Protein AF-A0A9L0JSK9-F1 (afdb_monomer_lite)

Radius of gyration: 52.54 Å; chains: 1; bounding box: 106×47×153 Å

Structure (mmCIF, N/CA/C/O backbone):
data_AF-A0A9L0JSK9-F1
#
_entry.id   AF-A0A9L0JSK9-F1
#
loop_
_atom_site.group_PDB
_atom_site.id
_atom_site.type_symbol
_atom_site.label_atom_id
_atom_site.label_alt_id
_atom_site.label_comp_id
_atom_site.label_asym_id
_atom_site.label_entity_id
_atom_site.label_seq_id
_atom_site.pdbx_PDB_ins_code
_atom_site.Cartn_x
_atom_site.Cartn_y
_atom_site.Cartn_z
_atom_site.occupancy
_atom_site.B_iso_or_equiv
_atom_site.auth_seq_id
_atom_site.auth_comp_id
_atom_site.auth_asym_id
_atom_site.auth_atom_id
_atom_site.pdbx_PDB_model_num
ATOM 1 N N . MET A 1 1 ? 64.867 1.766 -84.164 1.00 48.75 1 MET A N 1
ATOM 2 C CA . MET A 1 1 ? 64.932 2.453 -82.860 1.00 48.75 1 MET A CA 1
ATOM 3 C C . MET A 1 1 ? 63.509 2.713 -82.407 1.00 48.75 1 MET A C 1
ATOM 5 O O . MET A 1 1 ? 62.833 3.471 -83.079 1.00 48.75 1 MET A O 1
ATOM 9 N N . MET A 1 2 ? 63.047 2.030 -81.360 1.00 39.22 2 MET A N 1
ATOM 10 C CA . MET A 1 2 ? 62.072 2.523 -80.376 1.00 39.22 2 MET A CA 1
ATOM 11 C C . MET A 1 2 ? 61.846 1.400 -79.360 1.00 39.22 2 MET A C 1
ATOM 13 O O . MET A 1 2 ? 61.357 0.329 -79.703 1.00 39.22 2 MET A O 1
ATOM 17 N N . LEU A 1 3 ? 62.320 1.625 -78.137 1.00 44.59 3 LEU A N 1
ATOM 18 C CA . LEU A 1 3 ? 62.120 0.737 -76.995 1.00 44.59 3 LEU A CA 1
ATOM 19 C C . LEU A 1 3 ? 60.688 0.924 -76.470 1.00 44.59 3 LEU A C 1
ATOM 21 O O . LEU A 1 3 ? 60.234 2.070 -76.409 1.00 44.59 3 LEU A O 1
ATOM 25 N N . PRO A 1 4 ? 59.980 -0.140 -76.059 1.00 49.84 4 PRO A N 1
ATOM 26 C CA . PRO A 1 4 ? 58.719 0.021 -75.357 1.00 49.84 4 PRO A CA 1
ATOM 27 C C . PRO A 1 4 ? 59.013 0.526 -73.940 1.00 49.84 4 PRO A C 1
ATOM 29 O O . PRO A 1 4 ? 59.725 -0.114 -73.165 1.00 49.84 4 PRO A O 1
ATOM 32 N N . SER A 1 5 ? 58.501 1.715 -73.629 1.00 48.91 5 SER A N 1
ATOM 33 C CA . SER A 1 5 ? 58.634 2.349 -72.320 1.00 48.91 5 SER A CA 1
ATOM 34 C C . SER A 1 5 ? 57.750 1.605 -71.317 1.00 48.91 5 SER A C 1
ATOM 36 O O . SER A 1 5 ? 56.526 1.673 -71.390 1.00 48.91 5 SER A O 1
ATOM 38 N N . GLY A 1 6 ? 58.371 0.847 -70.415 1.00 62.00 6 GLY A N 1
ATOM 39 C CA . GLY A 1 6 ? 57.686 0.184 -69.312 1.00 62.00 6 GLY A CA 1
ATOM 40 C C . GLY A 1 6 ? 57.346 1.182 -68.207 1.00 62.00 6 GLY A C 1
ATOM 41 O O . GLY A 1 6 ? 58.244 1.717 -67.564 1.00 62.00 6 GLY A O 1
ATOM 42 N N . SER A 1 7 ? 56.054 1.407 -67.969 1.00 57.25 7 SER A N 1
ATOM 43 C CA . SER A 1 7 ? 55.546 2.075 -66.763 1.00 57.25 7 SER A CA 1
ATOM 44 C C . SER A 1 7 ? 54.090 1.672 -66.471 1.00 57.25 7 SER A C 1
ATOM 46 O O . SER A 1 7 ? 53.205 2.516 -66.420 1.00 57.25 7 SER A O 1
ATOM 48 N N . GLU A 1 8 ? 53.827 0.381 -66.257 1.00 59.88 8 GLU A N 1
ATOM 49 C CA . GLU A 1 8 ? 52.504 -0.127 -65.834 1.00 59.88 8 GLU A CA 1
ATOM 50 C C . GLU A 1 8 ? 52.356 -0.712 -64.399 1.00 59.88 8 GLU A C 1
ATOM 52 O O . GLU A 1 8 ? 51.251 -1.133 -64.057 1.00 59.88 8 GLU A O 1
ATOM 57 N N . PRO A 1 9 ? 53.347 -0.731 -63.476 1.00 58.50 9 PRO A N 1
ATOM 58 C CA . PRO A 1 9 ? 53.087 -1.256 -62.124 1.00 58.50 9 PRO A CA 1
ATOM 59 C C . PRO A 1 9 ? 52.166 -0.366 -61.272 1.00 58.50 9 PRO A C 1
ATOM 61 O O . PRO A 1 9 ? 51.366 -0.865 -60.482 1.00 58.50 9 PRO A O 1
ATOM 64 N N . SER A 1 10 ? 52.279 0.959 -61.409 1.00 62.31 10 SER A N 1
ATOM 65 C CA . SER A 1 10 ? 51.631 1.907 -60.492 1.00 62.31 10 SER A CA 1
ATOM 66 C C . SER A 1 10 ? 50.125 2.023 -60.736 1.00 62.31 10 SER A C 1
ATOM 68 O O . SER A 1 10 ? 49.351 2.051 -59.783 1.00 62.31 10 SER A O 1
ATOM 70 N N . GLU A 1 11 ? 49.691 2.016 -61.998 1.00 67.94 11 GLU A N 1
ATOM 71 C CA . GLU A 1 11 ? 48.267 2.097 -62.345 1.00 67.94 11 GLU A CA 1
ATOM 72 C C . GLU A 1 11 ? 47.498 0.850 -61.904 1.00 67.94 11 GLU A C 1
ATOM 74 O O . GLU A 1 11 ? 46.383 0.950 -61.391 1.00 67.94 11 GLU A O 1
ATOM 79 N N . HIS A 1 12 ? 48.111 -0.329 -62.030 1.00 67.06 12 HIS A N 1
ATOM 80 C CA . HIS A 1 12 ? 47.491 -1.586 -61.621 1.00 67.06 12 HIS A CA 1
ATOM 81 C C . HIS A 1 12 ? 47.304 -1.663 -60.097 1.00 67.06 12 HIS A C 1
ATOM 83 O O . HIS A 1 12 ? 46.278 -2.158 -59.613 1.00 67.06 12 HIS A O 1
ATOM 89 N N . ILE A 1 13 ? 48.256 -1.118 -59.332 1.00 73.56 13 ILE A N 1
ATOM 90 C CA . ILE A 1 13 ? 48.168 -0.997 -57.871 1.00 73.56 13 ILE A CA 1
ATOM 91 C C . ILE A 1 13 ? 47.075 0.006 -57.483 1.00 73.56 13 ILE A C 1
ATOM 93 O O . ILE A 1 13 ? 46.212 -0.328 -56.672 1.00 73.56 13 ILE A O 1
ATOM 97 N N . THR A 1 14 ? 47.044 1.195 -58.091 1.00 76.31 14 THR A N 1
ATOM 98 C CA . THR A 1 14 ? 46.020 2.217 -57.808 1.00 76.31 14 THR A CA 1
ATOM 99 C C . THR A 1 14 ? 44.615 1.729 -58.164 1.00 76.31 14 THR A C 1
ATOM 101 O O . THR A 1 14 ? 43.673 1.922 -57.393 1.00 76.31 14 THR A O 1
ATOM 104 N N . ARG A 1 15 ? 44.465 1.019 -59.287 1.00 79.19 15 ARG A N 1
ATOM 105 C CA . ARG A 1 15 ? 43.198 0.403 -59.701 1.00 79.19 15 ARG A CA 1
ATOM 106 C C . ARG A 1 15 ? 42.743 -0.667 -58.713 1.00 79.19 15 ARG A C 1
ATOM 108 O O . ARG A 1 15 ? 41.580 -0.678 -58.318 1.00 79.19 15 ARG A O 1
ATOM 115 N N . SER A 1 16 ? 43.658 -1.523 -58.264 1.00 80.69 16 SER A N 1
ATOM 116 C CA . SER A 1 16 ? 43.359 -2.560 -57.268 1.00 80.69 16 SER A CA 1
ATOM 117 C C . SER A 1 16 ? 42.967 -1.956 -55.913 1.00 80.69 16 SER A C 1
ATOM 119 O O . SER A 1 16 ? 42.004 -2.404 -55.292 1.00 80.69 16 SER A O 1
ATOM 121 N N . GLN A 1 17 ? 43.650 -0.893 -55.474 1.00 83.50 17 GLN A N 1
ATOM 122 C CA . GLN A 1 17 ? 43.298 -0.158 -54.255 1.00 83.50 17 GLN A CA 1
ATOM 123 C C . GLN A 1 17 ? 41.925 0.521 -54.362 1.00 83.50 17 GLN A C 1
ATOM 125 O O . GLN A 1 17 ? 41.127 0.432 -53.431 1.00 83.50 17 GLN A O 1
ATOM 130 N N . SER A 1 18 ? 41.612 1.141 -55.503 1.00 86.25 18 SER A N 1
ATOM 131 C CA . SER A 1 18 ? 40.309 1.770 -55.757 1.00 86.25 18 SER A CA 1
ATOM 132 C C . SER A 1 18 ? 39.159 0.762 -55.666 1.00 86.25 18 SER A C 1
ATOM 134 O O . SER A 1 18 ? 38.182 1.011 -54.958 1.00 86.25 18 SER A O 1
ATOM 136 N N . VAL A 1 19 ? 39.311 -0.414 -56.284 1.00 85.88 19 VAL A N 1
ATOM 137 C CA . VAL A 1 19 ? 38.314 -1.497 -56.225 1.00 85.88 19 VAL A CA 1
ATOM 138 C C . VAL A 1 19 ? 38.095 -1.979 -54.787 1.00 85.88 19 VAL A C 1
ATOM 140 O O . VAL A 1 19 ? 36.954 -2.184 -54.366 1.00 85.88 19 VAL A O 1
ATOM 143 N N . LEU A 1 20 ? 39.166 -2.115 -53.997 1.00 86.06 20 LEU A N 1
ATOM 144 C CA . LEU A 1 20 ? 39.063 -2.506 -52.587 1.00 86.06 20 LEU A CA 1
ATOM 145 C C . LEU A 1 20 ? 38.331 -1.457 -51.740 1.00 86.06 20 LEU A C 1
ATOM 147 O O . LEU A 1 20 ? 37.479 -1.820 -50.926 1.00 86.06 20 LEU A O 1
ATOM 151 N N . VAL A 1 21 ? 38.614 -0.169 -51.948 1.00 88.69 21 VAL A N 1
ATOM 152 C CA . VAL A 1 21 ? 37.917 0.934 -51.265 1.00 88.69 21 VAL A CA 1
ATOM 153 C C . VAL A 1 21 ? 36.430 0.940 -51.626 1.00 88.69 21 VAL A C 1
ATOM 155 O O . VAL A 1 21 ? 35.585 1.009 -50.731 1.00 88.69 21 VAL A O 1
ATOM 158 N N . GLN A 1 22 ? 36.098 0.764 -52.907 1.00 89.19 22 GLN A N 1
ATOM 159 C CA . GLN A 1 22 ? 34.712 0.686 -53.378 1.00 89.19 22 GLN A CA 1
ATOM 160 C C . GLN A 1 22 ? 33.956 -0.497 -52.757 1.00 89.19 22 GLN A C 1
ATOM 162 O O . GLN A 1 22 ? 32.801 -0.355 -52.362 1.00 89.19 22 GLN A O 1
ATOM 167 N N . ALA A 1 23 ? 34.617 -1.647 -52.591 1.00 89.88 23 ALA A N 1
ATOM 168 C CA . ALA A 1 23 ? 34.036 -2.815 -51.933 1.00 89.88 23 ALA A CA 1
ATOM 169 C C . ALA A 1 23 ? 33.899 -2.654 -50.404 1.00 89.88 23 ALA A C 1
ATOM 171 O O . ALA A 1 23 ? 33.053 -3.292 -49.772 1.00 89.88 23 ALA A O 1
ATOM 172 N N . LEU A 1 24 ? 34.748 -1.850 -49.759 1.00 94.06 24 LEU A N 1
ATOM 173 C CA . LEU A 1 24 ? 34.710 -1.616 -48.309 1.00 94.06 24 LEU A CA 1
ATOM 174 C C . LEU A 1 24 ? 33.681 -0.560 -47.90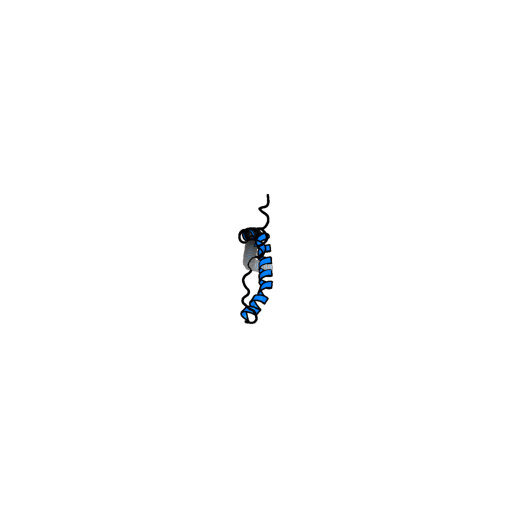3 1.00 94.06 24 LEU A C 1
ATOM 176 O O . LEU A 1 24 ? 33.032 -0.737 -46.871 1.00 94.06 24 LEU A O 1
ATOM 180 N N . GLN A 1 25 ? 33.486 0.477 -48.717 1.00 94.75 25 GLN A N 1
ATOM 181 C CA . GLN A 1 25 ? 32.563 1.577 -48.439 1.00 94.75 25 GLN A CA 1
ATOM 182 C C . GLN A 1 25 ? 31.156 1.119 -47.994 1.00 94.75 25 GLN A C 1
ATOM 184 O O . GLN A 1 25 ? 30.746 1.516 -46.903 1.00 94.75 25 GLN A O 1
ATOM 189 N N . PRO A 1 26 ? 30.426 0.240 -48.717 1.00 94.75 26 PRO A N 1
ATOM 190 C CA . PRO A 1 26 ? 29.077 -0.160 -48.304 1.00 94.75 26 PRO A CA 1
ATOM 191 C C . PRO A 1 26 ? 29.057 -0.924 -46.972 1.00 94.75 26 PRO A C 1
ATOM 193 O O . PRO A 1 26 ? 28.122 -0.768 -46.189 1.00 94.75 26 PRO A O 1
ATOM 196 N N . ARG A 1 27 ? 30.106 -1.703 -46.665 1.00 95.50 27 ARG A N 1
ATOM 197 C CA . ARG A 1 27 ? 30.227 -2.426 -45.384 1.00 95.50 27 ARG A CA 1
ATOM 198 C C . ARG A 1 27 ? 30.432 -1.467 -44.217 1.00 95.50 27 ARG A C 1
ATOM 200 O O . ARG A 1 27 ? 29.862 -1.672 -43.147 1.00 95.50 27 ARG A O 1
ATOM 207 N N . VAL A 1 28 ? 31.234 -0.423 -44.420 1.00 96.12 28 VAL A N 1
ATOM 208 C CA . VAL A 1 28 ? 31.447 0.627 -43.416 1.00 96.12 28 VAL A CA 1
ATOM 209 C C . VAL A 1 28 ? 30.166 1.440 -43.220 1.00 96.12 28 VAL A C 1
ATOM 211 O O . VAL A 1 28 ? 29.740 1.617 -42.081 1.00 96.12 28 VAL A O 1
ATOM 214 N N . SER A 1 29 ? 29.492 1.847 -44.302 1.00 96.62 29 SER A N 1
ATOM 215 C CA . SER A 1 29 ? 28.219 2.577 -44.233 1.00 96.62 29 SER A CA 1
ATOM 216 C C . SER A 1 29 ? 27.121 1.782 -43.518 1.00 96.62 29 SER A C 1
ATOM 218 O O . SER A 1 29 ? 26.423 2.332 -42.669 1.00 96.62 29 SER A O 1
ATOM 220 N N . GLN A 1 30 ? 26.996 0.479 -43.796 1.00 97.00 30 GLN A N 1
ATOM 221 C CA . GLN A 1 30 ? 26.019 -0.385 -43.127 1.00 97.00 30 GLN A CA 1
ATOM 222 C C . GLN A 1 30 ? 26.281 -0.487 -41.618 1.00 97.00 30 GLN A C 1
ATOM 224 O O . GLN A 1 30 ? 25.350 -0.381 -40.820 1.00 97.00 30 GLN A O 1
ATOM 229 N N . ARG A 1 31 ? 27.546 -0.672 -41.215 1.00 97.69 31 ARG A N 1
ATOM 230 C CA . ARG A 1 31 ? 27.929 -0.723 -39.795 1.00 97.69 31 ARG A CA 1
ATOM 231 C C . ARG A 1 31 ? 27.645 0.599 -39.090 1.00 97.69 31 ARG A C 1
ATOM 233 O O . ARG A 1 31 ? 27.098 0.577 -37.995 1.00 97.69 31 ARG A O 1
ATOM 240 N N . LEU A 1 32 ? 27.963 1.727 -39.726 1.00 97.88 32 LEU A N 1
ATOM 241 C CA . LEU A 1 32 ? 27.693 3.053 -39.173 1.00 97.88 32 LEU A CA 1
ATOM 242 C C . LEU A 1 32 ? 26.191 3.276 -38.946 1.00 97.88 32 LEU A C 1
ATOM 244 O O . LEU A 1 32 ? 25.789 3.713 -37.872 1.00 97.88 32 LEU A O 1
ATOM 248 N N . MET A 1 33 ? 25.357 2.907 -39.922 1.00 97.81 33 MET A N 1
ATOM 249 C CA . MET A 1 33 ? 23.900 3.006 -39.803 1.00 97.81 33 MET A CA 1
ATOM 250 C C . MET A 1 33 ? 23.358 2.153 -38.646 1.00 97.81 33 MET A C 1
ATOM 252 O O . MET A 1 33 ? 22.532 2.624 -37.865 1.00 97.81 33 MET A O 1
ATOM 256 N N . LEU A 1 34 ? 23.832 0.910 -38.514 1.00 97.94 34 LEU A N 1
ATOM 257 C CA . LEU A 1 34 ? 23.427 0.016 -37.427 1.00 97.94 34 LEU A CA 1
ATOM 258 C C . LEU A 1 34 ? 23.848 0.555 -36.056 1.00 97.94 34 LEU A C 1
ATOM 260 O O . LEU A 1 34 ? 23.039 0.534 -35.132 1.00 97.94 34 LEU A O 1
ATOM 264 N N . LEU A 1 35 ? 25.074 1.072 -35.932 1.00 97.56 35 LEU A N 1
ATOM 265 C CA . LEU A 1 35 ? 25.565 1.677 -34.691 1.00 97.56 35 LEU A CA 1
ATOM 266 C C . LEU A 1 35 ? 24.711 2.879 -34.283 1.00 97.56 35 LEU A C 1
ATOM 268 O O . LEU A 1 35 ? 24.249 2.927 -33.145 1.00 97.56 35 LEU A O 1
ATOM 272 N N . GLN A 1 36 ? 24.401 3.777 -35.223 1.00 97.50 36 GLN A N 1
ATOM 273 C CA . GLN A 1 36 ? 23.517 4.913 -34.956 1.00 97.50 36 GLN A CA 1
ATOM 274 C C . GLN A 1 36 ? 22.120 4.454 -34.515 1.00 97.50 36 GLN A C 1
ATOM 276 O O . GLN A 1 36 ? 21.534 5.015 -33.592 1.00 97.50 36 GLN A O 1
ATOM 281 N N . GLN A 1 37 ? 21.572 3.416 -35.155 1.00 97.44 37 GLN A N 1
ATOM 282 C CA . GLN A 1 37 ? 20.266 2.878 -34.781 1.00 97.44 37 GLN A CA 1
ATOM 283 C C . GLN A 1 37 ? 20.283 2.268 -33.373 1.00 97.44 37 GLN A C 1
ATOM 285 O O . GLN A 1 37 ? 19.317 2.431 -32.627 1.00 97.44 37 GLN A O 1
ATOM 290 N N . MET A 1 38 ? 21.353 1.558 -33.008 1.00 96.94 38 MET A N 1
ATOM 291 C CA . MET A 1 38 ? 21.519 0.996 -31.666 1.00 96.94 38 MET A CA 1
ATOM 292 C C . MET A 1 38 ? 21.645 2.095 -30.610 1.00 96.94 38 MET A C 1
ATOM 294 O O . MET A 1 38 ? 20.992 2.003 -29.573 1.00 96.94 38 MET A O 1
ATOM 298 N N . GLU A 1 39 ? 22.415 3.145 -30.890 1.00 96.50 39 GLU A N 1
ATOM 299 C CA . GLU A 1 39 ? 22.585 4.284 -29.987 1.00 96.50 39 GLU A CA 1
ATOM 300 C C . GLU A 1 39 ? 21.269 5.037 -29.763 1.00 96.50 39 GLU A C 1
ATOM 302 O O . GLU A 1 39 ? 20.881 5.277 -28.619 1.00 96.50 39 GLU A O 1
ATOM 307 N N . ASN A 1 40 ? 20.516 5.301 -30.834 1.00 95.56 40 ASN A N 1
ATOM 308 C CA . ASN A 1 40 ? 19.205 5.944 -30.736 1.00 95.56 40 ASN A CA 1
ATOM 309 C C . ASN A 1 40 ? 18.223 5.099 -29.908 1.00 95.56 40 ASN A C 1
ATOM 311 O O . ASN A 1 40 ? 17.619 5.603 -28.964 1.00 95.56 40 ASN A O 1
ATOM 315 N N . LYS A 1 41 ? 18.118 3.792 -30.201 1.00 96.19 41 LYS A N 1
ATOM 316 C CA . LYS A 1 41 ? 17.247 2.870 -29.450 1.00 96.19 41 LYS A CA 1
ATOM 317 C C . LYS A 1 41 ? 17.605 2.818 -27.968 1.00 96.19 41 LYS A C 1
ATOM 319 O O . LYS A 1 41 ? 16.711 2.801 -27.126 1.00 96.19 41 LYS A O 1
ATOM 324 N N . PHE A 1 42 ? 18.896 2.779 -27.647 1.00 94.12 42 PHE A N 1
ATOM 325 C CA . PHE A 1 42 ? 19.356 2.769 -26.263 1.00 94.12 42 PHE A CA 1
ATOM 326 C C . PHE A 1 42 ? 19.014 4.082 -25.547 1.00 94.12 42 PHE A C 1
ATOM 328 O O . PHE A 1 42 ? 18.519 4.059 -24.420 1.00 94.12 42 PHE A O 1
ATOM 335 N N . GLY A 1 43 ? 19.209 5.223 -26.216 1.00 92.31 43 GLY A N 1
ATOM 336 C CA . GLY A 1 43 ? 18.829 6.535 -25.698 1.00 92.31 43 GLY A CA 1
ATOM 337 C C . GLY A 1 43 ? 17.333 6.644 -25.396 1.00 92.31 43 GLY A C 1
ATOM 338 O O . GLY A 1 43 ? 16.961 7.117 -24.320 1.00 92.31 43 GLY A O 1
ATOM 339 N N . ASP A 1 44 ? 16.479 6.163 -26.300 1.00 93.62 44 ASP A N 1
ATOM 340 C CA . ASP A 1 44 ? 15.022 6.183 -26.126 1.00 93.62 44 ASP A CA 1
ATOM 341 C C . ASP A 1 44 ? 14.574 5.286 -24.966 1.00 93.62 44 ASP A C 1
ATOM 343 O O . ASP A 1 44 ? 13.836 5.735 -24.088 1.00 93.62 44 ASP A O 1
ATOM 347 N N . GLN A 1 45 ? 15.100 4.058 -24.888 1.00 93.88 45 GLN A N 1
ATOM 348 C CA . GLN A 1 45 ? 14.832 3.146 -23.769 1.00 93.88 45 GLN A CA 1
ATOM 349 C C . GLN A 1 45 ? 15.268 3.732 -22.425 1.00 93.88 45 GLN A C 1
ATOM 351 O O . GLN A 1 45 ? 14.601 3.530 -21.410 1.00 93.88 45 GLN A O 1
ATOM 356 N N . ASN A 1 46 ? 16.393 4.449 -22.391 1.00 94.06 46 ASN A N 1
ATOM 357 C CA . ASN A 1 46 ? 16.884 5.050 -21.159 1.00 94.06 46 ASN A CA 1
ATOM 358 C C . ASN A 1 46 ? 15.986 6.206 -20.692 1.00 94.06 46 ASN A C 1
ATOM 360 O O . ASN A 1 46 ? 15.681 6.307 -19.504 1.00 94.06 46 ASN A O 1
ATOM 364 N N . LYS A 1 47 ? 15.509 7.043 -21.623 1.00 93.88 47 LYS A N 1
ATOM 365 C CA . LYS A 1 47 ? 14.534 8.104 -21.320 1.00 93.88 47 LYS A CA 1
ATOM 366 C C . LYS A 1 47 ? 13.220 7.520 -20.810 1.00 93.88 47 LYS A C 1
ATOM 368 O O . LYS A 1 47 ? 12.720 7.974 -19.786 1.00 93.88 47 LYS A O 1
ATOM 373 N N . GLU A 1 48 ? 12.700 6.488 -21.474 1.00 94.56 48 GLU A N 1
ATOM 374 C CA . GLU A 1 48 ? 11.471 5.811 -21.057 1.00 94.56 48 GLU A CA 1
ATOM 375 C C . GLU A 1 48 ? 11.608 5.222 -19.645 1.00 94.56 48 GLU A C 1
ATOM 377 O O . GLU A 1 48 ? 10.767 5.481 -18.784 1.00 94.56 48 GLU A O 1
ATOM 382 N N . LYS A 1 49 ? 12.704 4.503 -19.366 1.00 95.75 49 LYS A N 1
ATOM 383 C CA . LYS A 1 49 ? 12.988 3.962 -18.028 1.00 95.75 49 LYS A CA 1
ATOM 384 C C . LYS A 1 49 ? 13.085 5.051 -16.966 1.00 95.75 49 LYS A C 1
ATOM 386 O O . LYS A 1 49 ? 12.557 4.869 -15.872 1.00 95.75 49 LYS A O 1
ATOM 391 N N . ALA A 1 50 ? 13.729 6.178 -17.271 1.00 96.31 50 ALA A N 1
ATOM 392 C CA . ALA A 1 50 ? 13.816 7.302 -16.345 1.00 96.31 50 ALA A CA 1
ATOM 393 C C . ALA A 1 50 ? 12.424 7.878 -16.030 1.00 96.31 50 ALA A C 1
ATOM 395 O O . ALA A 1 50 ? 12.095 8.076 -14.860 1.00 96.31 50 ALA A O 1
ATOM 396 N N . SER A 1 51 ? 11.578 8.071 -17.047 1.00 96.62 51 SER A N 1
ATOM 397 C CA . SER A 1 51 ? 10.195 8.526 -16.861 1.00 96.62 51 SER A CA 1
ATOM 398 C C . SER A 1 51 ? 9.351 7.527 -16.063 1.00 96.62 51 SER A C 1
ATOM 400 O O . SER A 1 51 ? 8.620 7.931 -15.160 1.00 96.62 51 SER A O 1
ATOM 402 N N . GLN A 1 52 ? 9.473 6.226 -16.340 1.00 97.81 52 GLN A N 1
ATOM 403 C CA . GLN A 1 52 ? 8.782 5.177 -15.583 1.00 97.81 52 GLN A CA 1
ATOM 404 C C . GLN A 1 52 ? 9.228 5.148 -14.117 1.00 97.81 52 GLN A C 1
ATOM 406 O O . GLN A 1 52 ? 8.389 5.069 -13.222 1.00 97.81 52 GLN A O 1
ATOM 411 N N . MET A 1 53 ? 10.534 5.257 -13.857 1.00 97.50 53 MET A N 1
ATOM 412 C CA . MET A 1 53 ? 11.079 5.283 -12.500 1.00 97.50 53 MET A CA 1
ATOM 413 C C . MET A 1 53 ? 10.583 6.502 -11.719 1.00 97.50 53 MET A C 1
ATOM 415 O O . MET A 1 53 ? 10.153 6.361 -10.577 1.00 97.50 53 MET A O 1
ATOM 419 N N . GLN A 1 54 ? 10.557 7.677 -12.352 1.00 98.19 54 GLN A N 1
ATOM 420 C CA . GLN A 1 54 ? 10.005 8.886 -11.744 1.00 98.19 54 GLN A CA 1
ATOM 421 C C . GLN A 1 54 ? 8.511 8.723 -11.427 1.00 98.19 54 GLN A C 1
ATOM 423 O O . GLN A 1 54 ? 8.080 9.035 -10.318 1.00 98.19 54 GLN A O 1
ATOM 428 N N . ALA A 1 55 ? 7.723 8.192 -12.366 1.00 98.19 55 ALA A N 1
ATOM 429 C CA . ALA A 1 55 ? 6.299 7.943 -12.153 1.00 98.19 55 ALA A CA 1
ATOM 430 C C . ALA A 1 55 ? 6.057 6.948 -11.005 1.00 98.19 55 ALA A C 1
ATOM 432 O O . ALA A 1 55 ? 5.186 7.179 -10.163 1.00 98.19 55 ALA A O 1
ATOM 433 N N . ALA A 1 56 ? 6.856 5.880 -10.932 1.00 98.25 56 ALA A N 1
ATOM 434 C CA . ALA A 1 56 ? 6.803 4.902 -9.852 1.00 98.25 56 ALA A CA 1
ATOM 435 C C . ALA A 1 56 ? 7.160 5.527 -8.496 1.00 98.25 56 ALA A C 1
ATOM 437 O O . ALA A 1 56 ? 6.458 5.293 -7.514 1.00 98.25 56 ALA A O 1
ATOM 438 N N . GLU A 1 57 ? 8.194 6.368 -8.432 1.00 98.50 57 GLU A N 1
ATOM 439 C CA . GLU A 1 57 ? 8.588 7.054 -7.200 1.00 98.50 57 GLU A CA 1
ATOM 440 C C . GLU A 1 57 ? 7.509 8.043 -6.729 1.00 98.50 57 GLU A C 1
ATOM 442 O O . GLU A 1 57 ? 7.162 8.083 -5.545 1.00 98.50 57 GLU A O 1
ATOM 447 N N . THR A 1 58 ? 6.923 8.816 -7.647 1.00 98.50 58 THR A N 1
ATOM 448 C CA . THR A 1 58 ? 5.809 9.718 -7.331 1.00 98.50 58 THR A CA 1
ATOM 449 C C . THR A 1 58 ? 4.588 8.941 -6.839 1.00 98.50 58 THR A C 1
ATOM 451 O O . THR A 1 58 ? 3.998 9.308 -5.818 1.00 98.50 58 THR A O 1
ATOM 454 N N . ALA A 1 59 ? 4.225 7.846 -7.513 1.00 98.56 59 ALA A N 1
ATOM 455 C CA . ALA A 1 59 ? 3.124 6.984 -7.093 1.00 98.56 59 ALA A CA 1
ATOM 456 C C . ALA A 1 59 ? 3.390 6.363 -5.715 1.00 98.56 59 ALA A C 1
ATOM 458 O O . ALA A 1 59 ? 2.496 6.354 -4.871 1.00 98.56 59 ALA A O 1
ATOM 459 N N . PHE A 1 60 ? 4.621 5.916 -5.457 1.00 98.56 60 PHE A N 1
ATOM 460 C CA . PHE A 1 60 ? 5.037 5.378 -4.166 1.00 98.56 60 PHE A CA 1
ATOM 461 C C . PHE A 1 60 ? 4.877 6.408 -3.043 1.00 98.56 60 PHE A C 1
ATOM 463 O O . PHE A 1 60 ? 4.231 6.117 -2.039 1.00 98.56 60 PHE A O 1
ATOM 470 N N . LYS A 1 61 ? 5.380 7.637 -3.229 1.00 98.56 61 LYS A N 1
ATOM 471 C CA . LYS A 1 61 ? 5.241 8.725 -2.243 1.00 98.56 61 LYS A CA 1
ATOM 472 C C . LYS A 1 61 ? 3.776 9.044 -1.949 1.00 98.56 61 LYS A C 1
ATOM 474 O O . LYS A 1 61 ? 3.395 9.164 -0.785 1.00 98.56 61 LYS A O 1
ATOM 479 N N . ARG A 1 62 ? 2.942 9.126 -2.991 1.00 98.62 62 ARG A N 1
ATOM 480 C CA . ARG A 1 62 ? 1.497 9.347 -2.847 1.00 98.62 62 ARG A CA 1
ATOM 481 C C . ARG A 1 62 ? 0.831 8.208 -2.075 1.00 98.62 62 ARG A C 1
ATOM 483 O O . ARG A 1 62 ? 0.088 8.467 -1.135 1.00 98.62 62 ARG A O 1
ATOM 490 N N . ASN A 1 63 ? 1.105 6.960 -2.454 1.00 98.62 63 ASN A N 1
ATOM 491 C CA . ASN A 1 63 ? 0.513 5.784 -1.820 1.00 98.62 63 ASN A CA 1
ATOM 492 C C . ASN A 1 63 ? 0.934 5.670 -0.347 1.00 98.62 63 ASN A C 1
ATOM 494 O O . ASN A 1 63 ? 0.105 5.337 0.492 1.00 98.62 63 ASN A O 1
ATOM 49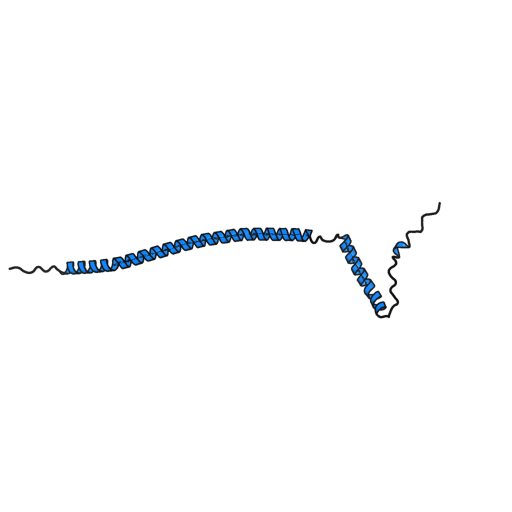8 N N . LEU A 1 64 ? 2.184 6.010 -0.019 1.00 98.69 64 LEU A N 1
ATOM 499 C CA . LEU A 1 64 ? 2.663 6.047 1.361 1.00 98.69 64 LEU A CA 1
ATOM 500 C C . LEU A 1 64 ? 1.919 7.094 2.202 1.00 98.69 64 LEU A C 1
ATOM 502 O O . LEU A 1 64 ? 1.586 6.816 3.350 1.00 98.69 64 LEU A O 1
ATOM 506 N N . SER A 1 65 ? 1.653 8.282 1.648 1.00 98.56 65 SER A N 1
ATOM 507 C CA . SER A 1 65 ? 0.856 9.304 2.341 1.00 98.56 65 SER A CA 1
ATOM 508 C C . SER A 1 65 ? -0.571 8.819 2.582 1.00 98.56 65 SER A 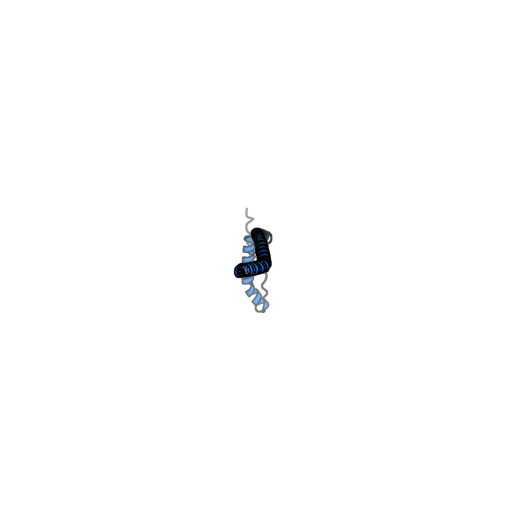C 1
ATOM 510 O O . SER A 1 65 ? -1.038 8.842 3.714 1.00 98.56 65 SER A O 1
ATOM 512 N N . LEU A 1 66 ? -1.224 8.294 1.540 1.00 98.75 66 LEU A N 1
ATOM 513 C CA . LEU A 1 66 ? -2.593 7.783 1.636 1.00 98.75 66 LEU A CA 1
ATOM 514 C C . LEU A 1 66 ? -2.719 6.659 2.667 1.00 98.75 66 LEU A C 1
ATOM 516 O O . LEU A 1 66 ? -3.697 6.614 3.404 1.00 98.75 66 LEU A O 1
ATOM 520 N N . LEU A 1 67 ? -1.729 5.767 2.744 1.00 98.69 67 LEU A N 1
ATOM 521 C CA . LEU A 1 67 ? -1.728 4.689 3.727 1.00 98.69 67 LEU A CA 1
ATOM 522 C C . LEU A 1 67 ? -1.697 5.229 5.164 1.00 98.69 67 LEU A C 1
ATOM 524 O O . LEU A 1 67 ? -2.439 4.739 6.010 1.00 98.69 67 LEU A O 1
ATOM 528 N N . LYS A 1 68 ? -0.886 6.261 5.427 1.00 98.56 68 LYS A N 1
ATOM 529 C CA . LYS A 1 68 ? -0.836 6.919 6.743 1.00 98.56 68 LYS A CA 1
ATOM 530 C C . LYS A 1 68 ? -2.159 7.594 7.091 1.00 98.56 68 LYS A C 1
ATOM 532 O O . LYS A 1 68 ? -2.607 7.496 8.230 1.00 98.56 68 LYS A O 1
ATOM 537 N N . ASP A 1 69 ? -2.786 8.247 6.117 1.00 98.56 69 ASP A N 1
ATOM 538 C CA . ASP A 1 69 ? -4.078 8.907 6.312 1.00 98.56 69 ASP A CA 1
ATOM 539 C C . ASP A 1 69 ? -5.183 7.881 6.621 1.00 98.56 69 ASP A C 1
ATOM 541 O O . ASP A 1 69 ? -6.003 8.102 7.512 1.00 98.56 69 ASP A O 1
ATOM 545 N N . ILE A 1 70 ? -5.169 6.728 5.939 1.00 98.50 70 ILE A N 1
ATOM 54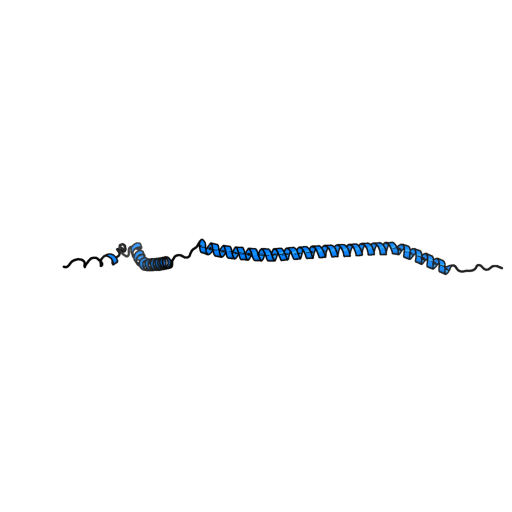6 C CA . ILE A 1 70 ? -6.088 5.610 6.200 1.00 98.50 70 ILE A CA 1
ATOM 547 C C . ILE A 1 70 ? -5.870 5.040 7.604 1.00 98.50 70 ILE A C 1
ATOM 549 O O . ILE A 1 70 ? -6.841 4.861 8.333 1.00 98.50 70 ILE A O 1
ATOM 553 N N . GLU A 1 71 ? -4.622 4.800 8.012 1.00 98.25 71 GLU A N 1
ATOM 554 C CA . GLU A 1 71 ? -4.305 4.297 9.357 1.00 98.25 71 GLU A CA 1
ATOM 555 C C . GLU A 1 71 ? -4.770 5.278 10.450 1.00 98.25 71 GLU A C 1
ATOM 557 O O . GLU A 1 71 ? -5.326 4.880 11.476 1.00 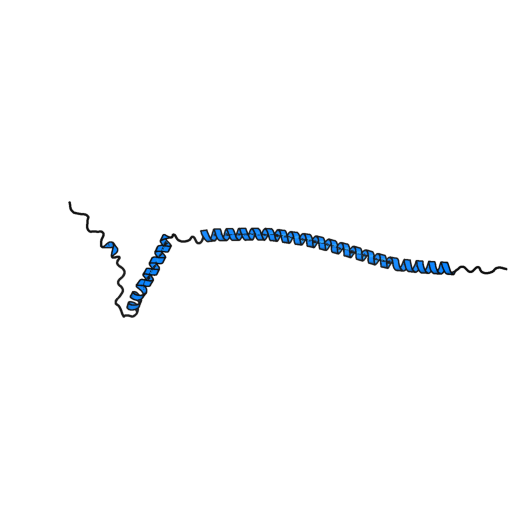98.25 71 GLU A O 1
ATOM 562 N N . ALA A 1 72 ? -4.584 6.583 10.231 1.00 97.69 72 ALA A N 1
ATOM 563 C CA . ALA A 1 72 ? -5.066 7.611 11.148 1.00 97.69 72 ALA A CA 1
ATOM 564 C C . ALA A 1 72 ? -6.603 7.632 11.228 1.00 97.69 72 ALA A C 1
ATOM 566 O O . ALA A 1 72 ? -7.167 7.710 12.325 1.00 97.69 72 ALA A O 1
ATOM 567 N N . ALA A 1 73 ? -7.285 7.526 10.083 1.00 96.94 73 ALA A N 1
ATOM 568 C CA . ALA A 1 73 ? -8.741 7.453 10.024 1.00 96.94 73 ALA A CA 1
ATOM 569 C C . ALA A 1 73 ? -9.276 6.191 10.718 1.00 96.94 73 ALA A C 1
ATOM 571 O O . ALA A 1 73 ? -10.240 6.275 11.478 1.00 96.94 73 ALA A O 1
ATOM 572 N N . GLU A 1 74 ? -8.624 5.043 10.526 1.00 96.12 74 GLU A N 1
ATOM 573 C CA . GLU A 1 74 ? -8.969 3.787 11.191 1.00 96.12 74 GLU A CA 1
ATOM 574 C C . GLU A 1 74 ? -8.878 3.921 12.714 1.00 96.12 74 GLU A C 1
ATOM 576 O O . GLU A 1 74 ? -9.855 3.647 13.411 1.00 96.12 74 GLU A O 1
ATOM 581 N N . LYS A 1 75 ? -7.757 4.424 13.245 1.00 93.62 75 LYS A N 1
ATOM 582 C CA . LYS A 1 75 ? -7.594 4.659 14.692 1.00 93.62 75 LYS A CA 1
ATOM 583 C C . LYS A 1 75 ? -8.658 5.615 15.237 1.00 93.62 75 LYS A C 1
ATOM 585 O O . LYS A 1 75 ? -9.202 5.404 16.324 1.00 93.62 75 LYS A O 1
ATOM 590 N N . SER A 1 76 ? -9.007 6.652 14.475 1.00 93.81 76 SER A N 1
ATOM 591 C CA . SER A 1 76 ? -10.076 7.574 14.864 1.00 93.81 76 SER A CA 1
ATOM 592 C C . SER A 1 76 ? -11.460 6.917 14.856 1.00 93.81 76 SER A C 1
ATOM 594 O O . SER A 1 76 ? -12.293 7.270 15.688 1.00 93.81 76 SER A O 1
ATOM 596 N N . LEU A 1 77 ? -11.728 5.979 13.948 1.00 93.19 77 LEU A N 1
ATOM 597 C CA . LEU A 1 77 ? -12.990 5.239 13.912 1.00 93.19 77 LEU A CA 1
ATOM 598 C C . LEU A 1 77 ? -13.070 4.198 15.025 1.00 93.19 77 LEU A C 1
ATOM 600 O O . LEU A 1 77 ? -14.106 4.106 15.676 1.00 93.19 77 LEU A O 1
ATOM 604 N N . GLN A 1 78 ? -11.988 3.466 15.297 1.00 90.31 78 GLN A N 1
ATOM 605 C CA . GLN A 1 78 ? -11.943 2.477 16.378 1.00 90.31 78 GLN A CA 1
ATOM 606 C C . GLN A 1 78 ? -12.296 3.106 17.731 1.00 90.31 78 GLN A C 1
ATOM 608 O O . GLN A 1 78 ? -13.136 2.571 18.451 1.00 90.31 78 GLN A O 1
ATOM 613 N N . THR A 1 79 ? -11.751 4.289 18.034 1.00 84.50 79 THR A N 1
ATOM 614 C CA . THR A 1 79 ? -12.075 5.018 19.277 1.00 84.50 79 THR A CA 1
ATOM 615 C C . THR A 1 79 ? -13.534 5.482 19.356 1.00 84.50 79 THR A C 1
ATOM 617 O O . THR A 1 79 ? -14.058 5.653 20.454 1.00 84.50 79 THR A O 1
ATOM 620 N N . ARG A 1 80 ? -14.211 5.672 18.215 1.00 85.81 80 ARG A N 1
ATOM 621 C CA . ARG A 1 80 ? -15.631 6.062 18.150 1.00 85.81 80 ARG A CA 1
ATOM 622 C C . ARG A 1 80 ? -16.592 4.877 18.188 1.00 85.81 80 ARG A C 1
ATOM 624 O O . ARG A 1 80 ? -17.668 5.007 18.757 1.00 85.81 80 ARG A O 1
ATOM 631 N N . ILE A 1 81 ? -16.243 3.767 17.537 1.00 84.94 81 ILE A N 1
ATOM 632 C CA . ILE A 1 81 ? -17.102 2.576 17.412 1.00 84.94 81 ILE A CA 1
ATOM 633 C C . ILE A 1 81 ? -17.027 1.718 18.676 1.00 84.94 81 ILE A C 1
ATOM 635 O O . ILE A 1 81 ? -18.040 1.171 19.107 1.00 84.94 81 ILE A O 1
ATOM 639 N N . HIS A 1 82 ? -15.848 1.634 19.289 1.00 77.88 82 HIS A N 1
ATOM 640 C CA . HIS A 1 82 ? -15.626 0.915 20.538 1.00 77.88 82 HIS A CA 1
ATOM 641 C C . HIS A 1 82 ? -15.176 1.895 21.623 1.00 77.88 82 HIS A C 1
ATOM 643 O O . HIS A 1 82 ? -14.014 1.863 22.037 1.00 77.88 82 HIS A O 1
ATOM 649 N N . PRO A 1 83 ? -16.060 2.810 22.066 1.00 81.44 83 PRO A N 1
ATOM 650 C CA . PRO A 1 83 ? -15.736 3.657 23.195 1.00 81.44 83 PRO A CA 1
ATOM 651 C C . PRO A 1 83 ? -15.482 2.763 24.408 1.00 81.44 83 PRO A C 1
ATOM 653 O O . PRO A 1 83 ? -16.240 1.827 24.676 1.00 81.44 83 PRO A O 1
ATOM 656 N N . ALA A 1 84 ? -14.399 3.049 25.130 1.00 82.25 84 ALA A N 1
ATOM 657 C CA . ALA A 1 84 ? -14.153 2.387 26.398 1.00 82.25 84 ALA A CA 1
ATOM 658 C C . ALA A 1 84 ? -15.355 2.651 27.325 1.00 82.25 84 ALA A C 1
ATOM 660 O O . ALA A 1 84 ? -15.824 3.796 27.391 1.00 82.25 84 ALA A O 1
ATOM 661 N N . PRO A 1 85 ? -15.881 1.622 28.008 1.00 85.56 85 PRO A N 1
ATOM 662 C CA . PRO A 1 85 ? -16.956 1.820 28.965 1.00 85.56 85 PRO A CA 1
ATOM 663 C C . PRO A 1 85 ? -16.523 2.810 30.062 1.00 85.56 85 PRO A C 1
ATOM 665 O O . PRO A 1 85 ? -15.331 2.885 30.383 1.00 85.56 85 PRO A O 1
ATOM 668 N N . PRO A 1 86 ? -17.465 3.575 30.648 1.00 88.81 86 PRO A N 1
ATOM 669 C CA . PRO A 1 86 ? -17.167 4.451 31.774 1.00 88.81 86 PRO A CA 1
ATOM 670 C C . PRO A 1 86 ? -16.476 3.686 32.914 1.00 88.81 86 PRO A C 1
ATOM 672 O O . PRO A 1 86 ? -16.794 2.512 33.136 1.00 88.81 86 PRO A O 1
ATOM 675 N N . PRO A 1 87 ? -15.558 4.322 33.660 1.00 89.88 87 PRO A N 1
ATOM 676 C CA . PRO A 1 87 ? -14.811 3.659 34.727 1.00 89.88 87 PRO A CA 1
ATOM 677 C C . PRO A 1 87 ? -15.724 3.073 35.812 1.00 89.88 87 PRO A C 1
ATOM 679 O O . PRO A 1 87 ? -15.393 2.042 36.396 1.00 89.88 87 PRO A O 1
ATOM 682 N N . GLU A 1 88 ? -16.895 3.665 36.044 1.00 94.69 88 GLU A N 1
ATOM 683 C CA . GLU A 1 88 ? -17.916 3.133 36.946 1.00 94.69 88 GLU A CA 1
ATOM 684 C C . GLU A 1 88 ? -18.439 1.775 36.465 1.00 94.69 88 GLU A C 1
ATOM 686 O O . GLU A 1 88 ? -18.564 0.849 37.261 1.00 94.69 88 GLU A O 1
ATOM 691 N N . VAL A 1 89 ? -18.687 1.624 35.158 1.00 92.56 89 VAL A N 1
ATOM 692 C CA . VAL A 1 89 ? -19.161 0.366 34.557 1.00 92.56 89 VAL A CA 1
ATOM 693 C C . VAL A 1 89 ? -18.083 -0.711 34.648 1.00 92.56 89 VAL A C 1
ATOM 695 O O . VAL A 1 89 ? -18.386 -1.832 35.039 1.00 92.56 89 VAL A O 1
ATOM 698 N N . VAL A 1 90 ? -16.822 -0.365 34.371 1.00 92.56 90 VAL A N 1
ATOM 699 C CA . VAL A 1 90 ? -15.686 -1.297 34.511 1.00 92.56 90 VAL A CA 1
ATOM 700 C C . VAL A 1 90 ? -15.512 -1.740 35.963 1.00 92.56 90 VAL A C 1
ATOM 702 O O . VAL A 1 90 ? -15.277 -2.917 36.243 1.00 92.56 90 VAL A O 1
ATOM 705 N N . SER A 1 91 ? -15.649 -0.804 36.903 1.00 94.81 91 SER A N 1
ATOM 706 C CA . SER A 1 91 ? -15.557 -1.091 38.336 1.00 94.81 91 SER A CA 1
ATOM 707 C C . SER A 1 91 ? -16.680 -2.029 38.777 1.00 94.81 91 SER A C 1
ATOM 709 O O . SER A 1 91 ? -16.423 -3.009 39.473 1.00 94.81 91 SER A O 1
ATOM 711 N N . LEU A 1 92 ? -17.913 -1.774 38.329 1.00 96.19 92 LEU A N 1
ATOM 712 C CA . LEU A 1 92 ? -19.062 -2.636 38.600 1.00 96.19 92 LEU A CA 1
ATOM 713 C C . LEU A 1 92 ? -18.907 -4.025 37.982 1.00 96.19 92 LEU A C 1
ATOM 715 O O . LEU A 1 92 ? -19.189 -5.006 38.659 1.00 96.19 92 LEU A O 1
ATOM 719 N N . GLU A 1 93 ? -18.434 -4.129 36.741 1.00 95.25 93 GLU A N 1
ATOM 720 C CA . GLU A 1 93 ? -18.170 -5.417 36.093 1.00 95.25 93 GLU A CA 1
ATOM 721 C C . GLU A 1 93 ? -17.111 -6.217 36.865 1.00 95.25 93 GLU A C 1
ATOM 723 O O . GLU A 1 93 ? -17.295 -7.403 37.129 1.00 95.25 93 GLU A O 1
ATOM 728 N N . THR A 1 94 ? -16.044 -5.551 37.310 1.00 95.81 94 THR A N 1
ATOM 729 C CA . THR A 1 94 ? -14.987 -6.174 38.122 1.00 95.81 94 THR A CA 1
ATOM 730 C C . THR A 1 94 ? -15.541 -6.703 39.446 1.00 95.81 94 THR A C 1
ATOM 732 O O . THR A 1 94 ? -15.290 -7.851 39.813 1.00 95.81 94 THR A O 1
ATOM 735 N N . LEU A 1 95 ? -16.323 -5.886 40.157 1.00 96.44 95 LEU A N 1
ATOM 736 C CA . LEU A 1 95 ? -16.962 -6.284 41.413 1.00 96.44 95 LEU A CA 1
ATOM 737 C C . LEU A 1 95 ? -17.989 -7.401 41.207 1.00 96.44 95 LEU A C 1
ATOM 739 O O . LEU A 1 95 ? -18.080 -8.303 42.037 1.00 96.44 95 LEU A O 1
ATOM 743 N N . TYR A 1 96 ? -18.739 -7.364 40.105 1.00 95.31 96 TYR A N 1
ATOM 744 C CA . TYR A 1 96 ? -19.693 -8.404 39.745 1.00 95.31 96 TYR A CA 1
ATOM 745 C C . TYR A 1 96 ? -18.989 -9.744 39.544 1.00 95.31 96 TYR A C 1
ATOM 747 O O . TYR A 1 96 ? -19.367 -10.717 40.190 1.00 95.31 96 TYR A O 1
ATOM 755 N N . TRP A 1 97 ? -17.940 -9.801 38.719 1.00 95.62 97 TRP A N 1
ATOM 756 C CA . TRP A 1 97 ? -17.196 -11.043 38.498 1.00 95.62 97 TRP A CA 1
ATOM 757 C C . TRP A 1 97 ? -16.522 -11.553 39.775 1.00 95.62 97 TRP A C 1
ATOM 759 O O . TRP A 1 97 ? -16.604 -12.746 40.054 1.00 95.62 97 TRP A O 1
ATOM 769 N N . ALA A 1 98 ? -15.960 -10.665 40.602 1.00 95.38 98 ALA A N 1
ATOM 770 C CA . ALA A 1 98 ? -15.417 -11.040 41.910 1.00 95.38 98 ALA A CA 1
ATOM 771 C C . ALA A 1 98 ? -16.495 -11.630 42.838 1.00 95.38 98 ALA A C 1
ATOM 773 O O . ALA A 1 98 ? -16.261 -12.630 43.516 1.00 95.38 98 ALA A O 1
ATOM 774 N N . SER A 1 99 ? -17.697 -11.048 42.839 1.00 94.00 99 SER A N 1
ATOM 775 C CA . SER A 1 99 ? -18.835 -11.592 43.580 1.00 94.00 99 SER A CA 1
ATOM 776 C C . SER A 1 99 ? -19.252 -12.953 43.023 1.00 94.00 99 SER A C 1
ATOM 778 O O . SER A 1 99 ? -19.395 -13.905 43.781 1.00 94.00 99 SER A O 1
ATOM 780 N N . VAL A 1 100 ? -19.378 -13.102 41.702 1.00 91.38 100 VAL A N 1
ATOM 781 C CA . VAL A 1 100 ? -19.694 -14.393 41.073 1.00 91.38 100 VAL A CA 1
ATOM 782 C C . VAL A 1 100 ? -18.693 -15.463 41.513 1.00 91.38 100 VAL A C 1
ATOM 784 O O . VAL A 1 100 ? -19.117 -16.521 41.975 1.00 91.38 100 VAL A O 1
ATOM 787 N N . GLU A 1 101 ? -17.391 -15.177 41.459 1.00 93.31 101 GLU A N 1
ATOM 788 C CA . GLU A 1 101 ? -16.334 -16.087 41.919 1.00 93.31 101 GLU A CA 1
ATOM 789 C C . GLU A 1 101 ? -16.469 -16.467 43.399 1.00 93.31 101 GLU A C 1
ATOM 791 O O . GLU A 1 101 ? -16.296 -17.634 43.753 1.00 93.31 101 GLU A O 1
ATOM 796 N N . GLU A 1 102 ? -16.853 -15.526 44.263 1.00 92.25 102 GLU A N 1
ATOM 797 C CA . GLU A 1 102 ? -17.104 -15.790 45.683 1.00 92.25 102 GLU A CA 1
ATOM 798 C C . GLU A 1 102 ? -18.308 -16.725 45.910 1.00 92.25 102 GLU A C 1
ATOM 800 O O . GLU A 1 102 ? -18.331 -17.531 46.846 1.00 92.25 102 GLU A O 1
ATOM 805 N N . TYR A 1 103 ? -19.333 -16.627 45.061 1.00 88.69 103 TYR A N 1
ATOM 806 C CA . TYR A 1 103 ? -20.553 -17.422 45.186 1.00 88.69 103 TYR A CA 1
ATOM 807 C C . TYR A 1 103 ? -20.477 -18.776 44.469 1.00 88.69 103 TYR A C 1
ATOM 809 O O . TYR A 1 103 ? -21.197 -19.690 44.880 1.00 88.69 103 TYR A O 1
ATOM 817 N N . ILE A 1 104 ? -19.606 -18.955 43.466 1.00 90.44 104 ILE A N 1
ATOM 818 C CA . ILE A 1 104 ? -19.428 -20.229 42.739 1.00 90.44 104 ILE A CA 1
ATOM 819 C C . ILE A 1 104 ? -19.295 -21.434 43.695 1.00 90.44 104 ILE A C 1
ATOM 821 O O . ILE A 1 104 ? -20.058 -22.387 43.520 1.00 90.44 104 ILE A O 1
ATOM 825 N N . PRO A 1 105 ? -18.452 -21.410 44.752 1.00 90.62 105 PRO A N 1
ATOM 826 C CA . PRO A 1 105 ? -18.341 -22.534 45.686 1.00 90.62 105 PRO A CA 1
ATOM 827 C C . PRO A 1 105 ? -19.647 -22.857 46.426 1.00 90.62 105 PRO A C 1
ATOM 829 O O . PRO A 1 105 ? -19.956 -24.023 46.670 1.00 90.62 105 PRO A O 1
ATOM 832 N N . LYS A 1 106 ? -20.440 -21.834 46.779 1.00 86.62 106 LYS A N 1
ATOM 833 C CA . LYS A 1 106 ? -21.728 -21.997 47.480 1.00 86.62 106 LYS A CA 1
ATOM 834 C C . LYS A 1 106 ? -22.743 -22.691 46.564 1.00 86.62 106 LYS A C 1
ATOM 836 O O . LYS A 1 106 ? -23.423 -23.627 46.986 1.00 86.62 106 LYS A O 1
ATOM 841 N N . TRP A 1 107 ? -22.791 -22.276 45.298 1.00 88.00 107 TRP A N 1
ATOM 842 C CA . TRP A 1 107 ? -23.618 -22.910 44.270 1.00 88.00 107 TRP A CA 1
ATOM 843 C C . TRP A 1 107 ? -23.158 -24.332 43.946 1.00 88.00 107 TRP A C 1
ATOM 845 O O . TRP A 1 107 ? -23.998 -25.217 43.822 1.00 88.00 107 TRP A O 1
ATOM 855 N N . GLU A 1 108 ? -21.853 -24.588 43.874 1.00 91.69 108 GLU A N 1
ATOM 856 C CA . GLU A 1 108 ? -21.308 -25.927 43.627 1.00 91.69 108 GLU A CA 1
ATOM 857 C C . GLU A 1 108 ? -21.762 -26.932 44.698 1.00 91.69 108 GLU A C 1
ATOM 859 O O . GLU A 1 108 ? -22.270 -28.003 44.365 1.00 91.69 108 GLU A O 1
ATOM 864 N N . GLN A 1 109 ? -21.659 -26.584 45.987 1.00 88.94 109 GLN A N 1
ATOM 865 C CA . GLN A 1 109 ? -22.106 -27.475 47.067 1.00 88.94 109 GLN A CA 1
ATOM 866 C C . GLN A 1 109 ? -23.604 -27.793 46.981 1.00 88.94 109 GLN A C 1
ATOM 868 O O . GLN A 1 109 ? -24.007 -28.932 47.229 1.00 88.94 109 GLN A O 1
ATOM 873 N N . PHE A 1 110 ? -24.426 -26.811 46.606 1.00 87.69 110 PHE A N 1
ATOM 874 C CA . PHE A 1 110 ? -25.856 -27.020 46.403 1.00 87.69 110 PHE A CA 1
ATOM 875 C C . PHE A 1 110 ? -26.149 -27.917 45.196 1.00 87.69 110 PHE A C 1
ATOM 877 O O . PHE A 1 110 ? -26.887 -28.893 45.325 1.00 87.69 110 PHE A O 1
ATOM 884 N N . LEU A 1 111 ? -25.544 -27.633 44.039 1.00 88.75 111 LEU A N 1
ATOM 885 C CA . LEU A 1 111 ? -25.741 -28.410 42.810 1.00 88.75 111 LEU A CA 1
ATOM 886 C C . LEU A 1 111 ? -25.300 -29.872 42.969 1.00 88.75 111 LEU A C 1
ATOM 888 O O . LEU A 1 111 ? -25.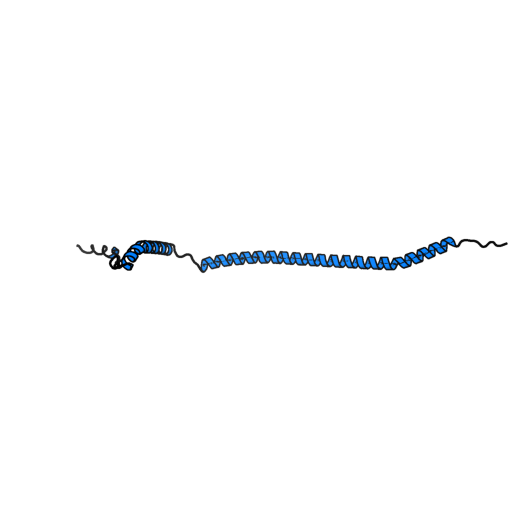866 -30.763 42.340 1.00 88.75 111 LEU A O 1
ATOM 892 N N . LEU A 1 112 ? -24.330 -30.133 43.849 1.00 93.62 112 LEU A N 1
ATOM 893 C CA . LEU A 1 112 ? -23.881 -31.478 44.215 1.00 93.62 112 LEU A CA 1
ATOM 894 C C . LEU A 1 112 ? -24.749 -32.157 45.293 1.00 93.62 112 LEU A C 1
ATOM 896 O O . LEU A 1 112 ? -24.413 -33.257 45.734 1.00 93.62 112 LEU A O 1
ATOM 900 N N . GLY A 1 113 ? -25.829 -31.517 45.755 1.00 89.44 113 GLY A N 1
ATOM 901 C CA . GLY A 1 113 ? -26.721 -32.033 46.798 1.00 89.44 113 GLY A CA 1
ATOM 902 C C . GLY A 1 113 ? -26.095 -32.083 48.196 1.00 89.44 113 GLY A C 1
ATOM 903 O O . GLY A 1 113 ? -26.612 -32.767 49.078 1.00 89.44 113 GLY A O 1
ATOM 904 N N . ARG A 1 114 ? -24.968 -31.391 48.405 1.00 90.56 114 ARG A N 1
ATOM 905 C CA . ARG A 1 114 ? -24.224 -31.357 49.678 1.00 90.56 114 ARG A CA 1
ATOM 906 C C . ARG A 1 114 ? -24.642 -30.200 50.582 1.00 90.56 114 ARG A C 1
ATOM 908 O O . ARG A 1 114 ? -24.320 -30.211 51.766 1.00 90.56 114 ARG A O 1
ATOM 915 N N . ALA A 1 115 ? -25.351 -29.218 50.035 1.00 85.94 115 ALA A N 1
ATOM 916 C CA . ALA A 1 115 ? -25.878 -28.066 50.753 1.00 85.94 115 ALA A CA 1
ATOM 917 C C . ALA A 1 115 ? -27.341 -27.799 50.354 1.00 85.94 115 ALA A C 1
ATOM 919 O O . ALA A 1 115 ? -27.757 -28.206 49.267 1.00 85.94 115 ALA A O 1
ATOM 920 N N . PRO A 1 116 ? -28.135 -27.134 51.214 1.00 84.94 116 PRO A N 1
ATOM 921 C CA . PRO A 1 116 ? -29.463 -26.637 50.854 1.00 84.94 116 PRO A CA 1
ATOM 922 C C . PRO A 1 116 ? -29.382 -25.508 49.814 1.00 84.94 116 PRO A C 1
ATOM 924 O O . PRO A 1 116 ? -28.305 -24.968 49.557 1.00 84.94 116 PRO A O 1
ATOM 927 N N . TYR A 1 117 ? -30.527 -25.156 49.214 1.00 79.00 117 TYR A N 1
ATOM 928 C CA . TYR A 1 117 ? -30.612 -24.085 48.215 1.00 79.00 117 TYR A CA 1
ATOM 929 C C . TYR A 1 117 ? -29.994 -22.791 48.758 1.00 79.00 117 TYR A C 1
ATOM 931 O O . TYR A 1 117 ? -30.388 -22.358 49.847 1.00 79.00 117 TYR A O 1
ATOM 939 N N . PRO A 1 118 ? -29.050 -22.166 48.032 1.00 72.75 118 PRO A N 1
ATOM 940 C CA . PRO A 1 118 ? -28.533 -20.867 48.409 1.00 72.75 118 PRO A CA 1
ATOM 941 C C . PRO A 1 118 ? -29.665 -19.861 48.193 1.00 72.75 118 PRO A C 1
ATOM 943 O O . PRO A 1 118 ? -29.933 -19.432 47.073 1.00 72.75 118 PRO A O 1
ATOM 946 N N . ILE A 1 119 ? -30.392 -19.550 49.269 1.00 63.03 119 ILE A N 1
ATOM 947 C CA . ILE A 1 119 ? -31.431 -18.520 49.273 1.00 63.03 119 ILE A CA 1
ATOM 948 C C . ILE A 1 119 ? -30.803 -17.235 48.748 1.00 63.03 119 ILE A C 1
ATOM 950 O O . ILE A 1 119 ? -29.724 -16.833 49.191 1.00 63.03 119 ILE A O 1
ATOM 954 N N . GLY A 1 120 ? -31.461 -16.651 47.747 1.00 54.56 120 GLY A N 1
ATOM 955 C CA . GLY A 1 120 ? -31.007 -15.431 47.109 1.00 54.56 120 GLY A CA 1
ATOM 956 C C . GLY A 1 120 ? -30.726 -14.370 48.161 1.00 54.56 120 GLY A C 1
ATOM 957 O O . GLY A 1 120 ? -31.545 -14.131 49.037 1.00 54.56 120 GLY A O 1
ATOM 958 N N . VAL A 1 121 ? -29.529 -13.806 48.060 1.00 49.94 121 VAL A N 1
ATOM 959 C CA . VAL A 1 121 ? -29.132 -12.431 48.363 1.00 49.94 121 VAL A CA 1
ATOM 960 C C . VAL A 1 121 ? -30.337 -11.474 48.488 1.00 49.94 121 VAL A C 1
ATOM 962 O O . VAL A 1 121 ? -30.625 -10.693 47.587 1.00 49.94 121 VAL A O 1
ATOM 965 N N . GLU A 1 122 ? -31.071 -11.522 49.598 1.00 50.66 122 GLU A N 1
ATOM 966 C CA . GLU A 1 122 ? -31.865 -10.388 50.054 1.00 50.66 122 GLU A CA 1
ATOM 967 C C . GLU A 1 122 ? -30.845 -9.398 50.597 1.00 50.66 122 GLU A C 1
ATOM 969 O O . GLU A 1 122 ? -30.104 -9.703 51.534 1.00 50.66 122 GLU A O 1
ATOM 974 N N . ASN A 1 123 ? -30.733 -8.250 49.932 1.00 49.91 123 ASN A N 1
ATOM 975 C CA . ASN A 1 123 ? -29.868 -7.156 50.341 1.00 49.91 123 ASN A CA 1
ATOM 976 C C . ASN A 1 123 ? -30.160 -6.813 51.808 1.00 49.91 123 ASN A C 1
ATOM 978 O O . ASN A 1 123 ? -31.077 -6.053 52.107 1.00 49.91 123 ASN A O 1
ATOM 982 N N . GLN A 1 124 ? -29.339 -7.312 52.733 1.00 49.00 124 GLN A N 1
ATOM 983 C CA . GLN A 1 124 ? -29.389 -6.926 54.149 1.00 49.00 124 GLN A CA 1
ATOM 984 C C . GLN A 1 124 ? -29.057 -5.435 54.359 1.00 49.00 124 GLN A C 1
ATOM 986 O O . GLN A 1 124 ? -29.114 -4.934 55.474 1.00 49.00 124 GLN A O 1
ATOM 991 N N . ASN A 1 125 ? -28.779 -4.702 53.279 1.00 47.72 125 ASN A N 1
ATOM 992 C CA . ASN A 1 125 ? -28.491 -3.276 53.278 1.00 47.72 125 ASN A CA 1
ATOM 993 C C . ASN A 1 125 ? -29.756 -2.390 53.289 1.00 47.72 125 ASN A C 1
ATOM 995 O O . ASN A 1 125 ? -29.623 -1.175 53.390 1.00 47.72 125 ASN A O 1
ATOM 999 N N . GLU A 1 126 ? -30.970 -2.953 53.195 1.00 43.41 126 GLU A N 1
ATOM 1000 C CA . GLU A 1 126 ? -32.228 -2.181 53.307 1.00 43.41 126 GLU A CA 1
ATOM 1001 C C . GLU A 1 126 ? -32.918 -2.303 54.681 1.00 43.41 126 GLU A C 1
ATOM 1003 O O . GLU A 1 126 ? -33.917 -1.632 54.929 1.00 43.41 126 GLU A O 1
ATOM 1008 N N . ALA A 1 127 ? -32.384 -3.102 55.612 1.00 39.62 127 ALA A N 1
ATOM 1009 C CA . ALA A 1 127 ? -33.017 -3.333 56.916 1.00 39.62 127 ALA A CA 1
ATOM 1010 C C . ALA A 1 127 ? -32.568 -2.379 58.046 1.00 39.62 127 ALA A C 1
ATOM 1012 O O . ALA A 1 127 ? -33.090 -2.482 59.154 1.00 39.62 127 ALA A O 1
ATOM 1013 N N . GLU A 1 128 ? -31.652 -1.432 57.800 1.00 42.94 128 GLU A N 1
ATOM 1014 C CA . GLU A 1 128 ? -31.123 -0.535 58.851 1.00 42.94 128 GLU A CA 1
ATOM 1015 C C . GLU A 1 128 ? -31.403 0.969 58.646 1.00 42.94 128 GLU A C 1
ATOM 1017 O O . GLU A 1 128 ? -30.966 1.785 59.454 1.00 42.94 128 GLU A O 1
ATOM 1022 N N . THR A 1 129 ? -32.181 1.382 57.638 1.00 39.50 129 THR A N 1
ATOM 1023 C CA . THR A 1 129 ? -32.502 2.813 57.407 1.00 39.50 129 THR A CA 1
ATOM 1024 C C . THR A 1 129 ? -33.946 3.208 57.721 1.00 39.50 129 THR A C 1
ATOM 1026 O O . THR A 1 129 ? -34.428 4.228 57.230 1.00 39.50 129 THR A O 1
ATOM 1029 N N . ASN A 1 130 ? -34.649 2.461 58.579 1.00 42.81 130 ASN A N 1
ATOM 1030 C CA . ASN A 1 130 ? -35.984 2.863 59.037 1.00 42.81 130 ASN A CA 1
ATOM 1031 C C . ASN A 1 130 ? -36.221 2.655 60.538 1.00 42.81 130 ASN A C 1
ATOM 1033 O O . ASN A 1 130 ? -37.218 2.066 60.941 1.00 42.81 130 ASN A O 1
ATOM 1037 N N . ILE A 1 131 ? -35.307 3.142 61.381 1.00 48.94 131 ILE A N 1
ATOM 1038 C CA . ILE A 1 131 ? -35.605 3.433 62.791 1.00 48.94 131 ILE A CA 1
ATOM 1039 C C . ILE A 1 131 ? -34.846 4.705 63.179 1.00 48.94 131 ILE A C 1
ATOM 1041 O O . ILE A 1 131 ? -33.707 4.618 63.617 1.00 48.94 131 ILE A O 1
ATOM 1045 N N . GLN A 1 132 ? -35.462 5.873 62.962 1.00 41.84 132 GLN A N 1
ATOM 1046 C CA . GLN A 1 132 ? -35.306 7.128 63.733 1.00 41.84 132 GLN A CA 1
ATOM 1047 C C . GLN A 1 132 ? -35.976 8.298 62.988 1.00 41.84 132 GLN A C 1
ATOM 1049 O O . GLN A 1 132 ? -35.358 9.302 62.668 1.00 41.84 132 GLN A O 1
ATOM 1054 N N . ASN A 1 133 ? -37.272 8.176 62.716 1.00 50.72 133 ASN A N 1
ATOM 1055 C CA . ASN A 1 133 ? -38.143 9.330 62.512 1.00 50.72 133 ASN A CA 1
ATOM 1056 C C . ASN A 1 133 ? -39.398 9.074 63.341 1.00 50.72 133 ASN A C 1
ATOM 1058 O O . ASN A 1 133 ? -40.350 8.509 62.827 1.00 50.72 133 ASN A O 1
ATOM 1062 N N . GLU A 1 134 ? -39.322 9.380 64.637 1.00 41.84 134 GLU A N 1
ATOM 1063 C CA . GLU A 1 134 ? -40.418 9.866 65.493 1.00 41.84 134 GLU A CA 1
ATOM 1064 C C . GLU A 1 134 ? -40.020 9.726 66.967 1.00 41.84 134 GLU A C 1
ATOM 1066 O O . GLU A 1 134 ? -40.090 8.646 67.549 1.00 41.84 134 GLU A O 1
ATOM 1071 N N . ALA A 1 135 ? -39.618 10.843 67.576 1.00 41.75 135 ALA A N 1
ATOM 1072 C CA . ALA A 1 135 ? -39.911 11.151 68.973 1.00 41.75 135 ALA A CA 1
ATOM 1073 C C . ALA A 1 135 ? -39.697 12.658 69.221 1.00 41.75 135 ALA A C 1
ATOM 1075 O O . ALA A 1 135 ? -38.564 13.085 69.422 1.00 41.75 135 ALA A O 1
ATOM 1076 N N . GLN A 1 136 ? -40.827 13.384 69.227 1.00 37.28 136 GLN A N 1
ATOM 1077 C CA . GLN A 1 136 ? -41.117 14.712 69.812 1.00 37.28 136 GLN A CA 1
ATOM 1078 C C . GLN A 1 136 ? -40.400 15.972 69.312 1.00 37.28 136 GLN A C 1
ATOM 1080 O O . GLN A 1 136 ? -39.176 16.115 69.499 1.00 37.28 136 GLN A O 1
#

InterPro domains:
  IPR028006 Centrosomal protein 15-like [PF15134] (26-118)
  IPR028006 Centrosomal protein 15-like [PTHR14286] (6-134)

Organism: Equus asinus (NCBI:txid9793)

Sequence (136 aa):
MMLPSGSEPSEHITRSQSVLVQALQPRVSQRLMLLQQMENKFGDQNKEKASQMQAAETAFKRNLSLLKDIEAAEKSLQTRIHPAPPPEVVSLETLYWASVEEYIPKWEQFLLGRAPYPIGVENQNEAETNIQNEAQ

pLDDT: mean 83.15, std 18.84, range [37.28, 98.75]

Secondary structure (DSSP, 8-state):
--------HHHHHHHHHHHHHHHHHHHHHHHHHHHHHHHHHHHHHHHHHHHHHHHHHHHHHHHHHHHHHHHHHHHHHHHHHSPPPPHHHHHHHHHHHHHHHHHHHHHHHHHTTSS--------GGGSSSSS-S---

Foldseek 3Di:
DDDPDDDPPPVVVVVVVVVVCVVVVVVVVVVVVVVVVVVVVVVVVVVVVVVVVVVVVVVVVVVVVVVVVVVVVVVVVCCVVCPDPDPVVVVVVVVVVVVVVVCVVVVVCVVVVNDPDPPDPPPPVPVPPPPDPDDD